Protein AF-A0AAW2Z400-F1 (afdb_monomer_lite)

pLDDT: mean 90.99, std 8.39, range [47.12, 98.12]

Secondary structure (DSSP, 8-state):
-HHHHHHH-TTHHHHHHHHHHHHHHTT---GGGTS--HHHHHHHHHHHHHHTTSS--TTGGGGSTT--TTTTS----EETTEE------HHHHHHHHHHHHHHHHHTT-

Organism: NCBI:txid1008807

Foldseek 3Di:
DLVLVVVLDVVLVVVLVVQLVVCVVVVQDDVVVPHDHSVRSSVVSVVVCCVVLNAPDQAVCCPPPPDDCVPQWDDQDQDVNDGPIGRPDSVVRNVVSVVVVVVVVVVVD

Sequence (109 aa):
MLKLYSNFDDRVRPLVYAVKYWTKRRHISDPPSGSLSSYSHVIMVIHYLQHIHILPSLQDLIHHENVDHTKHVPKPHYYNAYDCRFVGDLELARSIFYADHAKNETLTV

Structure (mmCIF, N/CA/C/O backbone):
data_AF-A0AAW2Z400-F1
#
_entry.id   AF-A0AAW2Z400-F1
#
loop_
_atom_site.group_PDB
_atom_site.id
_atom_site.type_symbol
_atom_site.label_atom_id
_atom_site.label_alt_id
_atom_site.label_comp_id
_atom_site.label_asym_id
_atom_site.label_entity_id
_atom_site.label_seq_id
_atom_site.pdbx_PDB_ins_code
_atom_site.Cartn_x
_atom_site.Cartn_y
_atom_site.Cartn_z
_atom_site.occupancy
_atom_site.B_iso_or_equiv
_atom_site.auth_seq_id
_atom_site.auth_comp_id
_atom_site.auth_asym_id
_atom_site.auth_atom_id
_atom_site.pdbx_PDB_model_num
ATOM 1 N N . MET A 1 1 ? 2.529 1.435 5.402 1.00 89.75 1 MET A N 1
ATOM 2 C CA . MET A 1 1 ? 1.545 1.300 4.309 1.00 89.75 1 MET A CA 1
ATOM 3 C C . MET A 1 1 ? 1.872 0.161 3.332 1.00 89.75 1 MET A C 1
ATOM 5 O O . MET A 1 1 ? 1.228 -0.867 3.444 1.00 89.75 1 MET A O 1
ATOM 9 N N . LEU A 1 2 ? 2.873 0.249 2.436 1.00 95.12 2 LEU A N 1
ATOM 10 C CA . LEU A 1 2 ? 3.091 -0.771 1.376 1.00 95.12 2 LEU A CA 1
ATOM 11 C C . LEU A 1 2 ? 3.261 -2.225 1.861 1.00 95.12 2 LEU A C 1
ATOM 13 O O . LEU A 1 2 ? 2.744 -3.153 1.240 1.00 95.12 2 LEU A O 1
ATOM 17 N N . LYS A 1 3 ? 3.968 -2.426 2.982 1.00 95.94 3 LYS A N 1
ATOM 18 C CA . LYS A 1 3 ? 4.104 -3.748 3.617 1.00 95.94 3 LYS A CA 1
ATOM 19 C C . LYS A 1 3 ? 2.743 -4.334 4.002 1.00 95.94 3 LYS A C 1
ATOM 21 O O . LYS A 1 3 ? 2.546 -5.530 3.844 1.00 95.94 3 LYS A O 1
ATOM 26 N N . LEU A 1 4 ? 1.819 -3.496 4.474 1.00 96.38 4 LEU A N 1
ATOM 27 C CA . LEU A 1 4 ? 0.491 -3.937 4.888 1.00 96.38 4 LEU A CA 1
ATOM 28 C C . LEU A 1 4 ? -0.302 -4.436 3.681 1.00 96.38 4 LEU A C 1
ATOM 30 O O . LEU A 1 4 ? -0.789 -5.552 3.729 1.00 96.38 4 LEU A O 1
ATOM 34 N N . TYR 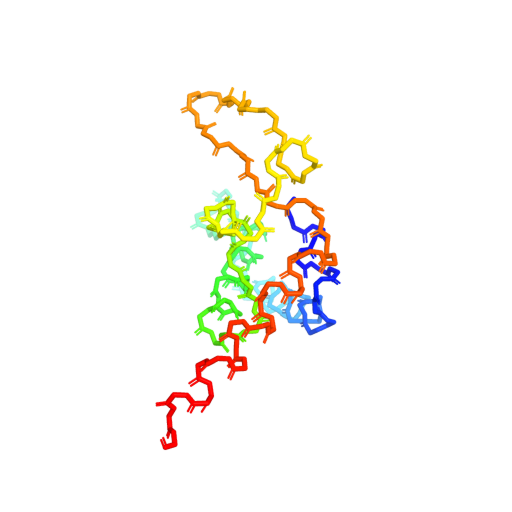A 1 5 ? -0.307 -3.698 2.565 1.00 97.75 5 TYR A N 1
ATOM 35 C CA . TYR A 1 5 ? -0.914 -4.176 1.314 1.00 97.75 5 TYR A CA 1
ATOM 36 C C . TYR A 1 5 ? -0.294 -5.478 0.812 1.00 97.75 5 TYR A C 1
ATOM 38 O O . TYR A 1 5 ? -1.012 -6.386 0.417 1.00 97.75 5 TYR A O 1
ATOM 46 N N . SER A 1 6 ? 1.033 -5.600 0.880 1.00 96.88 6 SER A N 1
ATOM 47 C CA . SER A 1 6 ? 1.731 -6.825 0.461 1.00 96.88 6 SER A CA 1
ATOM 48 C C . SER A 1 6 ? 1.368 -8.048 1.305 1.00 96.88 6 SER A C 1
ATOM 50 O O . SER A 1 6 ? 1.543 -9.165 0.833 1.00 96.88 6 SER A O 1
ATOM 52 N N . ASN A 1 7 ? 0.926 -7.830 2.545 1.00 97.50 7 ASN A N 1
ATOM 53 C CA . ASN A 1 7 ? 0.468 -8.871 3.459 1.00 97.50 7 ASN A CA 1
ATOM 54 C C . ASN A 1 7 ? -1.061 -9.012 3.464 1.00 97.50 7 ASN A C 1
ATOM 56 O O . ASN A 1 7 ? -1.565 -9.961 4.051 1.00 97.50 7 ASN A O 1
ATOM 60 N N . PHE A 1 8 ? -1.795 -8.067 2.871 1.00 97.62 8 PHE A N 1
ATOM 61 C CA . PHE A 1 8 ? -3.254 -8.057 2.847 1.00 97.62 8 PHE A CA 1
ATOM 62 C C . PHE A 1 8 ? -3.786 -9.158 1.942 1.00 97.62 8 PHE A C 1
ATOM 64 O O . PHE A 1 8 ? -4.638 -9.933 2.377 1.00 97.62 8 PHE A O 1
ATOM 71 N N . ASP A 1 9 ? -3.222 -9.268 0.741 1.00 97.00 9 ASP A N 1
ATOM 72 C CA . ASP A 1 9 ? -3.599 -10.260 -0.258 1.00 97.00 9 ASP A CA 1
ATOM 73 C C . ASP A 1 9 ? -2.355 -10.794 -0.988 1.00 97.00 9 ASP A C 1
ATOM 75 O O . ASP A 1 9 ? -1.486 -10.029 -1.424 1.00 97.00 9 ASP A O 1
ATOM 79 N N . ASP A 1 10 ? -2.272 -12.116 -1.138 1.00 97.06 10 ASP A N 1
ATOM 80 C CA . ASP A 1 10 ? -1.104 -12.794 -1.708 1.00 97.06 10 ASP A CA 1
ATOM 81 C C . ASP A 1 10 ? -0.867 -12.454 -3.188 1.00 97.06 10 ASP A C 1
ATOM 83 O O . ASP A 1 10 ? 0.262 -12.561 -3.675 1.00 97.06 10 ASP A O 1
ATOM 87 N N . ARG A 1 11 ? -1.892 -11.980 -3.911 1.00 97.00 11 ARG A N 1
ATOM 88 C CA . ARG A 1 11 ? -1.797 -11.580 -5.327 1.00 97.00 11 ARG A CA 1
ATOM 89 C C . ARG A 1 11 ? -1.057 -10.257 -5.521 1.00 97.00 11 ARG A C 1
ATOM 91 O O . ARG A 1 11 ? -0.546 -10.002 -6.615 1.00 97.00 11 ARG A O 1
ATOM 98 N N . VAL A 1 12 ? -0.936 -9.434 -4.473 1.00 97.62 12 VAL A N 1
ATOM 99 C CA . VAL A 1 12 ? -0.288 -8.112 -4.543 1.00 97.62 12 VAL A CA 1
ATOM 100 C C . VAL A 1 12 ? 1.173 -8.241 -4.946 1.00 97.62 12 VAL A C 1
ATOM 102 O O . VAL A 1 12 ? 1.635 -7.565 -5.867 1.00 97.62 12 VAL A O 1
ATOM 105 N N . ARG A 1 13 ? 1.923 -9.116 -4.268 1.00 97.50 13 ARG A N 1
ATOM 106 C CA . ARG A 1 13 ? 3.371 -9.230 -4.482 1.00 97.50 13 ARG A CA 1
ATOM 107 C C . ARG A 1 13 ? 3.691 -9.713 -5.903 1.00 97.50 13 ARG A C 1
ATOM 109 O O . ARG A 1 13 ? 4.464 -9.019 -6.567 1.00 97.50 13 ARG A O 1
ATOM 116 N N . PRO A 1 14 ? 3.116 -10.825 -6.412 1.00 98.12 14 PRO A N 1
ATOM 117 C CA . PRO A 1 14 ? 3.358 -11.274 -7.781 1.00 98.12 14 PRO A CA 1
ATOM 118 C C . PRO A 1 14 ? 3.024 -10.210 -8.827 1.00 98.12 14 PRO A C 1
ATOM 120 O O . PRO A 1 14 ? 3.826 -9.986 -9.732 1.00 98.12 14 PRO A O 1
ATOM 123 N N . LEU A 1 15 ? 1.897 -9.504 -8.675 1.00 98.12 15 LEU A N 1
ATOM 124 C CA . LEU A 1 15 ? 1.496 -8.466 -9.624 1.00 98.12 15 LEU A CA 1
ATOM 125 C C . LEU A 1 15 ? 2.472 -7.283 -9.622 1.00 98.12 15 LEU A C 1
ATOM 127 O O . LEU A 1 15 ? 2.900 -6.831 -10.684 1.00 98.12 15 LEU A O 1
ATOM 131 N N . VAL A 1 16 ? 2.901 -6.826 -8.441 1.00 97.69 16 VAL A N 1
ATOM 132 C CA . VAL A 1 16 ? 3.933 -5.785 -8.319 1.00 97.69 16 VAL A CA 1
ATOM 133 C C . VAL A 1 16 ? 5.238 -6.221 -8.989 1.00 97.69 16 VAL A C 1
ATOM 135 O O . VAL A 1 16 ? 5.838 -5.433 -9.723 1.00 97.69 16 VAL A O 1
ATOM 138 N N . TYR A 1 17 ? 5.690 -7.461 -8.775 1.00 97.12 17 TYR A N 1
ATOM 139 C CA . TYR A 1 17 ? 6.899 -7.971 -9.428 1.00 97.12 17 TYR A CA 1
ATOM 140 C C . TYR A 1 17 ? 6.747 -8.039 -10.951 1.00 97.12 17 TYR A C 1
ATOM 142 O O . TYR A 1 17 ? 7.657 -7.604 -11.661 1.00 97.12 17 TYR A O 1
ATOM 150 N N . ALA A 1 18 ? 5.606 -8.516 -11.451 1.00 98.00 18 ALA A N 1
ATOM 151 C CA . ALA A 1 18 ? 5.321 -8.590 -12.881 1.00 98.00 18 ALA A CA 1
ATOM 152 C C . ALA A 1 18 ? 5.343 -7.200 -13.537 1.00 98.00 18 ALA A C 1
ATOM 154 O O . ALA A 1 18 ? 6.033 -7.003 -14.539 1.00 98.00 18 ALA A O 1
ATOM 155 N N . VAL A 1 19 ? 4.672 -6.214 -12.932 1.00 97.31 19 VAL A N 1
ATOM 156 C CA . VAL A 1 19 ? 4.650 -4.831 -13.434 1.00 97.31 19 VAL A CA 1
ATOM 157 C C . VAL A 1 19 ? 6.043 -4.213 -13.394 1.00 97.31 19 VAL A C 1
ATOM 159 O O . VAL A 1 19 ? 6.488 -3.667 -14.397 1.00 97.31 19 VAL A O 1
ATOM 162 N N . LYS A 1 20 ? 6.784 -4.347 -12.288 1.00 94.81 20 LYS A N 1
ATOM 163 C CA . LYS A 1 20 ? 8.156 -3.814 -12.191 1.00 94.81 20 LYS A CA 1
ATOM 164 C C . LYS A 1 20 ? 9.103 -4.430 -13.216 1.00 94.81 20 LYS A C 1
ATOM 166 O O . LYS A 1 20 ? 9.988 -3.757 -13.739 1.00 94.81 20 LYS A O 1
ATOM 171 N N . TYR A 1 21 ? 8.951 -5.721 -13.481 1.00 95.88 21 TYR A N 1
ATOM 172 C CA . TYR A 1 21 ? 9.747 -6.394 -14.493 1.00 95.88 21 TYR A CA 1
ATOM 173 C C . TYR A 1 21 ? 9.425 -5.884 -15.899 1.00 95.88 21 TYR A C 1
ATOM 175 O O . TYR A 1 21 ? 10.331 -5.592 -16.684 1.00 95.88 21 TYR A O 1
ATOM 183 N N . TRP A 1 22 ? 8.134 -5.734 -16.197 1.00 96.06 22 TRP A N 1
ATOM 184 C CA . TRP A 1 22 ? 7.654 -5.180 -17.455 1.00 96.06 22 TRP A CA 1
ATOM 185 C C . TRP A 1 22 ? 8.143 -3.740 -17.673 1.00 96.06 22 TRP A C 1
ATOM 187 O O . TRP A 1 22 ? 8.691 -3.446 -18.735 1.00 96.06 22 TRP A O 1
ATOM 197 N N . THR A 1 23 ? 8.056 -2.866 -16.668 1.00 95.19 23 THR A N 1
ATOM 198 C CA . THR A 1 23 ? 8.462 -1.452 -16.790 1.00 95.19 23 THR A CA 1
ATOM 199 C C . THR A 1 23 ? 9.957 -1.306 -17.040 1.00 95.19 23 THR A C 1
ATOM 201 O O . THR A 1 23 ? 10.365 -0.537 -17.913 1.00 95.19 23 THR A O 1
ATOM 204 N N . LYS A 1 24 ? 10.778 -2.118 -16.360 1.00 92.38 24 LYS A N 1
ATOM 205 C CA . LYS A 1 24 ? 12.227 -2.165 -16.585 1.00 92.38 24 LYS A CA 1
ATOM 206 C C . LYS A 1 24 ? 12.569 -2.587 -18.013 1.00 92.38 24 LYS A C 1
ATOM 208 O O . LYS A 1 24 ? 13.433 -1.981 -18.638 1.00 92.38 24 LYS A O 1
ATOM 213 N N . ARG A 1 25 ? 11.877 -3.597 -18.552 1.00 94.31 25 ARG A N 1
ATOM 214 C CA . ARG A 1 25 ? 12.078 -4.066 -19.936 1.00 94.31 25 ARG A CA 1
ATOM 215 C C . ARG A 1 25 ? 11.625 -3.067 -20.997 1.00 94.31 25 ARG A C 1
ATOM 217 O O . ARG A 1 25 ? 12.074 -3.157 -22.133 1.00 94.31 25 ARG A O 1
ATOM 224 N N . ARG A 1 26 ? 10.727 -2.147 -20.650 1.00 92.75 26 ARG A N 1
ATOM 225 C CA . ARG A 1 26 ? 10.240 -1.098 -21.553 1.00 92.75 26 ARG A CA 1
ATOM 226 C C . ARG A 1 26 ? 10.970 0.231 -21.377 1.00 92.75 26 ARG A C 1
ATOM 228 O O . ARG A 1 26 ? 10.621 1.175 -22.070 1.00 92.75 26 ARG A O 1
ATOM 235 N N . HIS A 1 27 ? 11.972 0.294 -20.495 1.00 89.19 27 HIS A N 1
ATOM 236 C CA . HIS A 1 27 ? 12.732 1.510 -20.188 1.00 89.19 27 HIS A CA 1
ATOM 237 C C . HIS A 1 27 ? 11.854 2.677 -19.699 1.00 89.19 27 HIS A C 1
ATOM 239 O O . HIS A 1 27 ? 12.153 3.834 -19.959 1.00 89.19 27 HIS A O 1
ATOM 245 N N . ILE A 1 28 ? 10.775 2.372 -18.966 1.00 90.31 28 ILE A N 1
ATOM 246 C CA . ILE A 1 28 ? 9.843 3.370 -18.400 1.00 90.31 28 ILE A CA 1
ATOM 247 C C . ILE A 1 28 ? 9.930 3.451 -16.866 1.00 90.31 28 ILE A C 1
ATOM 249 O O . ILE A 1 28 ? 8.971 3.820 -16.195 1.00 90.31 28 ILE A O 1
ATOM 253 N N . SER A 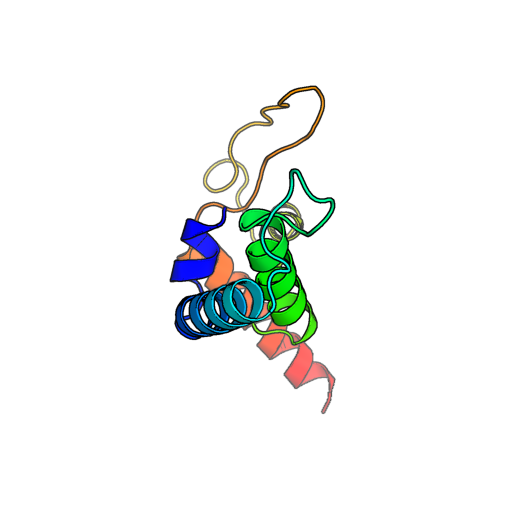1 29 ? 11.074 3.054 -16.302 1.00 87.00 29 SER A N 1
ATOM 254 C CA . SER A 1 29 ? 11.333 2.996 -14.857 1.00 87.00 29 SER A CA 1
ATOM 255 C C . SER A 1 29 ? 12.611 3.749 -14.459 1.00 87.00 29 SER A C 1
ATOM 257 O O . SER A 1 29 ? 13.433 3.229 -13.704 1.00 87.00 29 SER A O 1
ATOM 259 N N . ASP A 1 30 ? 12.795 4.940 -15.013 1.00 85.38 30 ASP A N 1
ATOM 260 C CA . ASP A 1 30 ? 13.951 5.826 -14.865 1.00 85.38 30 ASP A CA 1
ATOM 261 C C . ASP A 1 30 ? 13.486 7.288 -14.642 1.00 85.38 30 ASP A C 1
ATOM 263 O O . ASP A 1 30 ? 13.283 8.042 -15.598 1.00 85.38 30 ASP A O 1
ATOM 267 N N . PRO A 1 31 ? 13.229 7.701 -13.385 1.00 85.31 31 PRO A N 1
ATOM 268 C CA . PRO A 1 31 ? 12.690 9.030 -13.080 1.00 85.31 31 PRO A CA 1
ATOM 269 C C . PRO A 1 31 ? 13.509 10.218 -13.584 1.00 85.31 31 PRO A C 1
ATOM 271 O O . PRO A 1 31 ? 12.900 11.166 -14.079 1.00 85.31 31 PRO A O 1
ATOM 274 N N . PRO A 1 32 ? 14.854 10.199 -13.513 1.00 81.75 32 PRO A N 1
ATOM 275 C CA . PRO A 1 32 ? 15.671 11.282 -14.056 1.00 81.75 32 PRO A CA 1
ATOM 276 C C . PRO A 1 32 ? 15.465 11.536 -15.555 1.00 81.75 32 PRO A C 1
ATOM 278 O O . PRO A 1 32 ? 15.627 12.670 -15.992 1.00 81.75 32 PRO A O 1
ATOM 281 N N . SER A 1 33 ? 15.079 10.521 -16.335 1.00 81.06 33 SER A N 1
ATOM 282 C CA . SER A 1 33 ? 14.773 10.668 -17.766 1.00 81.06 33 SER A CA 1
ATOM 283 C C . SER A 1 33 ? 13.301 10.984 -18.062 1.00 81.06 33 SER A C 1
ATOM 285 O O . SER A 1 33 ? 12.891 10.982 -19.220 1.00 81.06 33 SER A O 1
ATOM 287 N N . GLY A 1 34 ? 12.497 11.289 -17.035 1.00 82.06 34 GLY A N 1
ATOM 288 C CA . GLY A 1 34 ? 11.100 11.713 -17.179 1.00 82.06 34 GLY A CA 1
ATOM 289 C C . GLY A 1 34 ? 10.069 10.582 -17.134 1.00 82.06 34 GLY A C 1
ATOM 290 O O . GLY A 1 34 ? 8.891 10.825 -17.387 1.00 82.06 34 GLY A O 1
ATOM 291 N N . SER A 1 35 ? 10.476 9.354 -16.803 1.00 85.38 35 SER A N 1
ATOM 292 C CA . SER A 1 35 ? 9.550 8.225 -16.635 1.00 85.38 35 SER A CA 1
ATOM 293 C C . SER A 1 35 ? 9.135 8.009 -15.169 1.00 85.38 35 SER A C 1
ATOM 295 O O . SER A 1 35 ? 9.563 8.722 -14.262 1.00 85.38 35 SER A O 1
ATOM 297 N N . LEU A 1 36 ? 8.230 7.064 -14.900 1.00 88.88 36 LEU A N 1
ATOM 298 C CA . LEU A 1 36 ? 7.669 6.883 -13.559 1.00 88.88 36 LEU A CA 1
ATOM 299 C C . LEU A 1 36 ? 8.660 6.212 -12.596 1.00 88.88 36 LEU A C 1
ATOM 301 O O . LEU A 1 36 ? 9.429 5.318 -12.953 1.00 88.88 36 LEU A O 1
ATOM 305 N N . SER A 1 37 ? 8.591 6.583 -11.315 1.00 90.31 37 SER A N 1
ATOM 306 C CA . SER A 1 37 ? 9.401 5.938 -10.278 1.00 90.31 37 SER A CA 1
ATOM 307 C C . SER A 1 37 ? 8.941 4.516 -9.984 1.00 90.31 37 SER A C 1
ATOM 309 O O . SER A 1 37 ? 7.775 4.160 -10.156 1.00 90.31 37 SER A O 1
ATOM 311 N N . SER A 1 38 ? 9.849 3.681 -9.475 1.00 89.31 38 SER A N 1
ATOM 312 C CA . SER A 1 38 ? 9.486 2.339 -8.998 1.00 89.31 38 SER A CA 1
ATOM 313 C C . SER A 1 38 ? 8.371 2.377 -7.946 1.00 89.31 38 SER A C 1
ATOM 315 O O . SER A 1 38 ? 7.559 1.461 -7.900 1.00 89.31 38 SER A O 1
ATOM 317 N N . TYR A 1 39 ? 8.308 3.433 -7.129 1.00 93.25 39 TYR A N 1
ATOM 318 C CA . TYR A 1 39 ? 7.240 3.626 -6.150 1.00 93.25 39 TYR A CA 1
ATOM 319 C C . TYR A 1 39 ? 5.903 3.951 -6.825 1.00 93.25 39 TYR A C 1
ATOM 321 O O . TYR A 1 39 ? 4.889 3.348 -6.487 1.00 93.25 39 TYR A O 1
ATOM 329 N N . SER A 1 40 ? 5.910 4.825 -7.836 1.00 94.50 40 SER A N 1
ATOM 330 C CA . SER A 1 40 ? 4.719 5.187 -8.615 1.00 94.50 40 SER A CA 1
ATOM 331 C C . SER A 1 40 ? 4.048 3.952 -9.219 1.00 94.50 40 SER A C 1
ATOM 333 O O . SER A 1 40 ? 2.841 3.786 -9.089 1.00 94.50 40 SER A O 1
ATOM 335 N N . HIS A 1 41 ? 4.832 3.029 -9.782 1.00 95.19 41 HIS A N 1
ATOM 336 C CA . HIS A 1 41 ? 4.310 1.768 -10.315 1.00 95.19 41 HIS A CA 1
ATOM 337 C C . HIS A 1 41 ? 3.650 0.891 -9.241 1.00 95.19 41 HIS A C 1
ATOM 339 O O . HIS A 1 41 ? 2.616 0.282 -9.496 1.00 95.19 41 HIS A O 1
ATOM 345 N N . VAL A 1 42 ? 4.218 0.834 -8.032 1.00 96.75 42 VAL A N 1
ATOM 346 C CA . VAL A 1 42 ? 3.626 0.080 -6.914 1.00 96.75 42 VAL A CA 1
ATOM 347 C C . VAL A 1 42 ? 2.297 0.704 -6.484 1.00 96.75 42 VAL A C 1
ATOM 349 O O . VAL A 1 42 ? 1.329 -0.021 -6.275 1.00 96.75 42 VAL A O 1
ATOM 352 N N . ILE A 1 43 ? 2.230 2.034 -6.391 1.00 97.00 43 ILE A N 1
ATOM 353 C CA . ILE A 1 43 ? 0.993 2.747 -6.051 1.00 97.00 43 ILE A CA 1
ATOM 354 C C . ILE A 1 43 ? -0.080 2.541 -7.120 1.00 97.00 43 ILE A C 1
ATOM 356 O O . ILE A 1 43 ? -1.224 2.282 -6.768 1.00 97.00 43 ILE A O 1
ATOM 360 N N . MET A 1 44 ? 0.278 2.565 -8.406 1.00 97.00 44 MET A N 1
ATOM 361 C CA . MET A 1 44 ? -0.662 2.262 -9.491 1.00 97.00 44 MET A CA 1
ATOM 362 C C . MET A 1 44 ? -1.234 0.845 -9.387 1.00 97.00 44 MET A C 1
A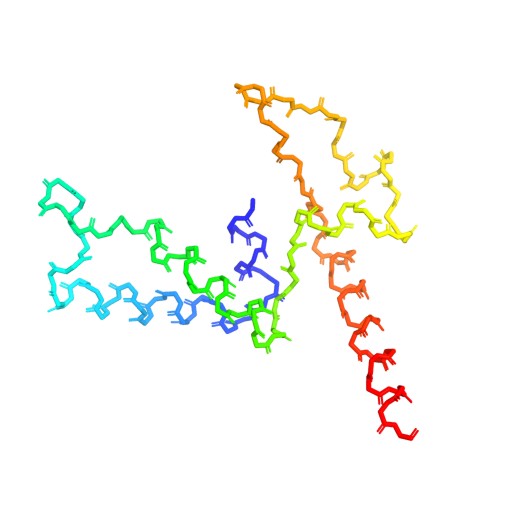TOM 364 O O . MET A 1 44 ? -2.431 0.658 -9.572 1.00 97.00 44 MET A O 1
ATOM 368 N N . VAL A 1 45 ? -0.399 -0.149 -9.062 1.00 98.00 45 VAL A N 1
ATOM 369 C CA . VAL A 1 45 ? -0.865 -1.528 -8.847 1.00 98.00 45 VAL A CA 1
ATOM 370 C C . VAL A 1 45 ? -1.830 -1.603 -7.667 1.00 98.00 45 VAL A C 1
ATOM 372 O O . VAL A 1 45 ? -2.880 -2.226 -7.785 1.00 98.00 45 VAL A O 1
ATOM 375 N N . ILE A 1 46 ? -1.506 -0.950 -6.548 1.00 98.06 46 ILE A N 1
ATOM 376 C CA . ILE A 1 46 ? -2.397 -0.899 -5.381 1.00 98.06 46 ILE A CA 1
ATOM 377 C C . ILE A 1 46 ? -3.721 -0.232 -5.750 1.00 98.06 46 ILE A C 1
ATOM 379 O O . ILE A 1 46 ? -4.771 -0.787 -5.449 1.00 98.06 46 ILE A O 1
ATOM 383 N N . HIS A 1 47 ? -3.680 0.903 -6.447 1.00 97.88 47 HIS A N 1
ATOM 384 C CA . HIS A 1 47 ? -4.876 1.625 -6.871 1.00 97.88 47 HIS A CA 1
ATOM 385 C C . HIS A 1 47 ? -5.757 0.789 -7.805 1.00 97.88 47 HIS A C 1
ATOM 387 O O . HIS A 1 47 ? -6.970 0.733 -7.629 1.00 97.88 47 HIS A O 1
ATOM 393 N N . TYR A 1 48 ? -5.152 0.077 -8.758 1.00 98.12 48 TYR A N 1
ATOM 394 C CA . TYR A 1 48 ? -5.878 -0.857 -9.614 1.00 98.12 48 TYR A CA 1
ATOM 395 C C . TYR A 1 48 ? -6.572 -1.950 -8.792 1.00 98.12 48 TYR A C 1
ATOM 397 O O . TYR A 1 48 ? -7.763 -2.186 -8.974 1.00 98.12 48 TYR A O 1
ATOM 405 N N . LEU A 1 49 ? -5.857 -2.578 -7.854 1.00 98.00 49 LEU A N 1
ATOM 406 C CA . LEU A 1 49 ? -6.421 -3.612 -6.983 1.00 98.00 49 LEU A CA 1
ATOM 407 C C . LEU A 1 49 ? -7.519 -3.074 -6.054 1.00 98.00 49 LEU A C 1
ATOM 409 O O . LEU A 1 49 ? -8.445 -3.811 -5.732 1.00 98.00 49 LEU A O 1
ATOM 413 N N . GLN A 1 50 ? -7.448 -1.807 -5.647 1.00 97.19 50 GLN A N 1
ATOM 414 C CA . GLN A 1 50 ? -8.538 -1.143 -4.929 1.00 97.19 50 GLN A CA 1
ATOM 415 C C . GLN A 1 50 ? -9.767 -0.957 -5.818 1.00 97.19 50 GLN A C 1
ATOM 417 O O . GLN A 1 50 ? -10.882 -1.245 -5.395 1.00 97.19 50 GLN A O 1
ATOM 422 N N . HIS A 1 51 ? -9.562 -0.527 -7.064 1.00 96.62 51 HIS A N 1
ATOM 423 C CA . HIS A 1 51 ? -10.641 -0.298 -8.021 1.00 96.62 51 HIS A CA 1
ATOM 424 C C . HIS A 1 51 ? -11.400 -1.581 -8.382 1.00 96.62 51 HIS A C 1
ATOM 426 O O . HIS A 1 51 ? -12.617 -1.556 -8.508 1.00 96.62 51 HIS A O 1
ATOM 432 N N . ILE A 1 52 ? -10.697 -2.711 -8.506 1.00 96.00 52 ILE A N 1
ATOM 433 C CA . ILE A 1 52 ? -11.325 -4.020 -8.744 1.00 96.00 52 ILE A CA 1
ATOM 434 C C . ILE A 1 52 ? -11.756 -4.730 -7.452 1.00 96.00 52 ILE A C 1
ATOM 436 O O . ILE A 1 52 ? -11.968 -5.940 -7.468 1.00 96.00 52 ILE A O 1
ATOM 440 N N . HIS A 1 53 ? -11.847 -4.000 -6.337 1.00 94.88 53 HIS A N 1
ATOM 441 C CA . HIS A 1 53 ? -12.330 -4.510 -5.054 1.00 94.88 53 HIS A CA 1
ATOM 442 C C . HIS A 1 53 ? -11.558 -5.736 -4.526 1.00 94.88 53 HIS A C 1
ATOM 444 O O . HIS A 1 53 ? -12.119 -6.653 -3.941 1.00 94.88 53 HIS A O 1
ATOM 450 N N . ILE A 1 54 ? -10.232 -5.749 -4.698 1.00 96.38 54 ILE A N 1
ATOM 451 C CA . ILE A 1 54 ? -9.330 -6.740 -4.083 1.00 96.38 54 ILE A CA 1
ATOM 452 C C . ILE A 1 54 ? -8.636 -6.186 -2.832 1.00 96.38 54 ILE A C 1
ATOM 454 O O . ILE A 1 54 ? -8.271 -6.946 -1.938 1.00 96.38 54 ILE A O 1
ATOM 458 N N . LEU A 1 55 ? -8.453 -4.867 -2.750 1.00 97.44 55 LEU A N 1
ATOM 459 C CA . LEU A 1 55 ? -7.859 -4.190 -1.596 1.00 97.44 55 LEU A CA 1
ATOM 460 C C . LEU A 1 55 ? -8.753 -3.038 -1.109 1.00 97.44 55 LEU A C 1
ATOM 462 O O . LEU A 1 55 ? -9.358 -2.356 -1.932 1.00 97.44 55 LEU A O 1
ATOM 466 N N . PRO A 1 56 ? -8.777 -2.735 0.199 1.00 96.88 56 PRO A N 1
ATOM 467 C CA . PRO A 1 56 ? -9.364 -1.499 0.704 1.00 96.88 56 PRO A CA 1
ATOM 468 C C . PRO A 1 56 ? -8.423 -0.302 0.517 1.00 96.88 56 PRO A C 1
ATOM 470 O O . PRO A 1 56 ? -7.214 -0.440 0.314 1.00 96.88 56 PRO A O 1
ATOM 473 N N . SER A 1 57 ? -8.954 0.904 0.691 1.00 96.62 57 SER A N 1
ATOM 474 C CA . SER A 1 57 ? -8.143 2.077 1.016 1.00 96.62 57 SER A CA 1
ATOM 475 C C . SER A 1 57 ? -7.896 2.130 2.521 1.00 96.62 57 SER A C 1
ATOM 477 O O . SER A 1 57 ? -8.781 2.475 3.296 1.00 96.62 57 SER A O 1
ATOM 479 N N . LEU A 1 58 ? -6.677 1.796 2.959 1.00 95.56 58 LEU A N 1
ATOM 480 C CA . LEU A 1 58 ? -6.317 1.787 4.390 1.00 95.56 58 LEU A CA 1
ATOM 481 C C . LEU A 1 58 ? -6.470 3.156 5.072 1.00 95.56 58 LEU A C 1
ATOM 483 O O . LEU A 1 58 ? -6.549 3.226 6.299 1.00 95.56 58 LEU A O 1
ATOM 487 N N . GLN A 1 59 ? -6.433 4.231 4.287 1.00 94.44 59 GLN A N 1
ATOM 488 C CA . GLN A 1 59 ? -6.611 5.602 4.758 1.00 94.44 59 GLN A CA 1
ATOM 489 C C . GLN A 1 59 ? -8.098 5.908 4.962 1.00 94.44 59 GLN A C 1
ATOM 491 O O . GLN A 1 59 ? -8.456 6.472 5.990 1.00 94.44 59 GLN A O 1
ATOM 496 N N . ASP A 1 60 ? -8.966 5.437 4.063 1.00 94.50 60 ASP A N 1
ATOM 497 C CA . ASP A 1 60 ? -10.415 5.632 4.194 1.00 94.50 60 ASP A CA 1
ATOM 498 C C . ASP A 1 60 ? -11.004 4.775 5.319 1.00 94.50 60 ASP A C 1
ATOM 500 O O . ASP A 1 60 ? -11.912 5.218 6.021 1.00 94.50 60 ASP A O 1
ATOM 504 N N . LEU A 1 61 ? -10.426 3.589 5.568 1.00 94.38 61 LEU A N 1
ATOM 505 C CA . LEU A 1 61 ? -10.839 2.717 6.672 1.00 94.38 61 LEU A CA 1
ATOM 506 C C . LEU A 1 61 ? -10.786 3.407 8.039 1.00 94.38 61 LEU A C 1
ATOM 508 O O . LEU A 1 61 ? -11.503 2.992 8.938 1.00 94.38 61 LEU A O 1
ATOM 512 N N . ILE A 1 62 ? -9.982 4.460 8.216 1.00 92.88 62 ILE A N 1
ATOM 513 C CA . ILE A 1 62 ? -9.925 5.221 9.474 1.00 92.88 62 ILE A CA 1
ATOM 514 C C . ILE A 1 62 ? -11.307 5.739 9.873 1.00 92.88 62 ILE A C 1
ATOM 516 O O . ILE A 1 62 ? -11.595 5.825 11.059 1.00 92.88 62 ILE A O 1
ATOM 520 N N . HIS A 1 63 ? -12.141 6.104 8.902 1.00 91.31 63 HIS A N 1
ATOM 521 C CA . HIS A 1 63 ? -13.457 6.693 9.142 1.00 91.31 63 HIS A CA 1
ATOM 522 C C . HIS A 1 63 ? -14.566 5.648 9.314 1.00 91.31 63 HIS A C 1
ATOM 524 O O . HIS A 1 63 ? -15.727 6.015 9.484 1.00 91.31 63 HIS A O 1
ATOM 530 N N . HIS A 1 64 ? -14.227 4.359 9.257 1.00 93.81 64 HIS A N 1
ATOM 531 C CA . HIS A 1 64 ? -15.195 3.282 9.376 1.00 93.81 64 HIS A CA 1
ATOM 532 C C . HIS A 1 64 ? -15.681 3.132 10.831 1.00 93.81 64 HIS A C 1
ATOM 534 O O . HIS A 1 64 ? -14.882 3.137 11.765 1.00 93.81 64 HIS A O 1
ATOM 540 N N . GLU A 1 65 ? -16.989 2.933 11.029 1.00 91.00 65 GLU A N 1
ATOM 541 C CA . GLU A 1 65 ? -17.649 2.883 12.351 1.00 91.00 65 GLU A CA 1
ATOM 542 C C . GLU A 1 65 ? -17.042 1.851 13.320 1.00 91.00 65 GLU A C 1
ATOM 544 O O . GLU A 1 65 ? -16.957 2.083 14.522 1.00 91.00 65 GLU A O 1
ATOM 549 N N . ASN A 1 66 ? -16.559 0.730 12.781 1.00 88.81 66 ASN A N 1
ATOM 550 C CA . ASN A 1 66 ? -15.944 -0.358 13.548 1.00 88.81 66 ASN A CA 1
ATOM 551 C C . ASN A 1 66 ? -14.474 -0.112 13.942 1.00 88.81 66 ASN A C 1
ATOM 553 O O . ASN A 1 66 ? -13.827 -1.018 14.470 1.00 88.81 66 ASN A O 1
ATOM 557 N N . VAL A 1 67 ? -13.914 1.072 13.679 1.00 90.94 67 VAL A N 1
ATOM 558 C CA . VAL A 1 67 ? -12.525 1.390 14.032 1.00 90.94 67 VAL A CA 1
ATOM 559 C C . VAL A 1 67 ? -12.444 2.073 15.394 1.00 90.94 67 VAL A C 1
ATOM 561 O O . VAL A 1 67 ? -12.797 3.236 15.569 1.00 90.94 67 VAL A O 1
ATOM 564 N N . ASP A 1 68 ? -11.873 1.363 16.371 1.00 89.62 68 ASP A N 1
ATOM 565 C CA . ASP A 1 68 ? -11.474 1.959 17.647 1.00 89.62 68 ASP A CA 1
ATOM 566 C C . ASP A 1 68 ? -10.200 2.803 17.459 1.00 89.62 68 ASP A C 1
ATOM 568 O O . ASP A 1 68 ? -9.071 2.297 17.440 1.00 89.62 68 ASP A O 1
ATOM 572 N N . HIS A 1 69 ? -10.385 4.120 17.343 1.00 85.38 69 HIS A N 1
ATOM 573 C CA . HIS A 1 69 ? -9.302 5.090 17.177 1.00 85.38 69 HIS A CA 1
ATOM 574 C C . HIS A 1 69 ? -8.297 5.123 18.332 1.00 85.38 69 HIS A C 1
ATOM 576 O O . HIS A 1 69 ? -7.195 5.627 18.148 1.00 85.38 69 HIS A O 1
ATOM 582 N N . THR A 1 70 ? -8.641 4.622 19.520 1.00 83.94 70 THR A N 1
ATOM 583 C CA . THR A 1 70 ? -7.698 4.599 20.649 1.00 83.94 70 THR A CA 1
ATOM 584 C C . THR A 1 70 ? -6.708 3.442 20.553 1.00 83.94 70 THR A C 1
ATOM 586 O O . THR A 1 70 ? -5.617 3.526 21.119 1.00 83.94 70 THR A O 1
ATOM 589 N N . LYS A 1 71 ? -7.066 2.386 19.810 1.00 84.25 71 LYS A N 1
ATOM 590 C CA . LYS A 1 71 ? -6.271 1.159 19.673 1.00 84.25 71 LYS A CA 1
ATOM 591 C C . LYS A 1 71 ? -5.634 0.997 18.300 1.00 84.25 71 LYS A C 1
ATOM 593 O O . LYS A 1 71 ? -4.486 0.573 18.213 1.00 84.25 71 LYS A O 1
ATOM 598 N N . HIS A 1 72 ? -6.367 1.320 17.238 1.00 82.12 72 HIS A N 1
ATOM 599 C CA . HIS A 1 72 ? -6.012 0.903 15.877 1.00 82.12 72 HIS A CA 1
ATOM 600 C C . HIS A 1 72 ? -5.571 2.048 14.964 1.00 82.12 72 HIS A C 1
ATOM 602 O O . HIS A 1 72 ? -5.024 1.802 13.886 1.00 82.12 72 HIS A O 1
ATOM 608 N N . VAL A 1 73 ? -5.766 3.297 15.395 1.00 80.88 73 VAL A N 1
ATOM 609 C CA . VAL A 1 73 ? -5.340 4.487 14.657 1.00 80.88 73 VAL A CA 1
ATOM 610 C C . VAL A 1 73 ? -4.390 5.291 15.542 1.00 80.88 73 VAL A C 1
ATOM 612 O O . VAL A 1 73 ? -4.767 5.692 16.640 1.00 80.88 73 VAL A O 1
ATOM 61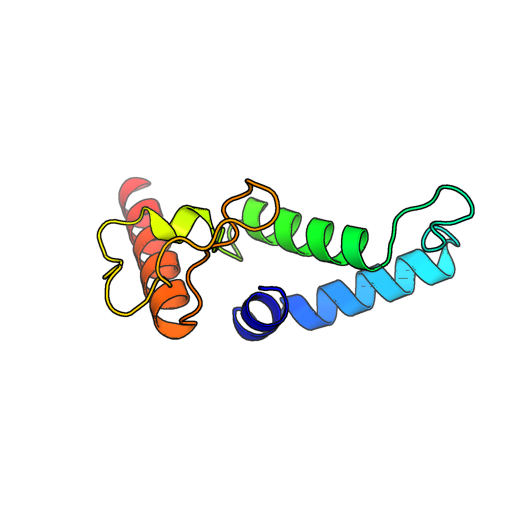5 N N . PRO A 1 74 ? -3.149 5.558 15.104 1.00 79.06 74 PRO A N 1
ATOM 616 C CA . PRO A 1 74 ? -2.257 6.437 15.846 1.00 79.06 74 PRO A CA 1
ATOM 617 C C . PRO A 1 74 ? -2.899 7.812 16.067 1.00 79.06 74 PRO A C 1
ATOM 619 O O . PRO A 1 74 ? -3.652 8.300 15.217 1.00 79.06 74 PRO A O 1
ATOM 622 N N . LYS A 1 75 ? -2.557 8.476 17.181 1.00 79.50 75 LYS A N 1
ATOM 623 C CA . LYS A 1 75 ? -2.919 9.889 17.378 1.00 79.50 75 LYS A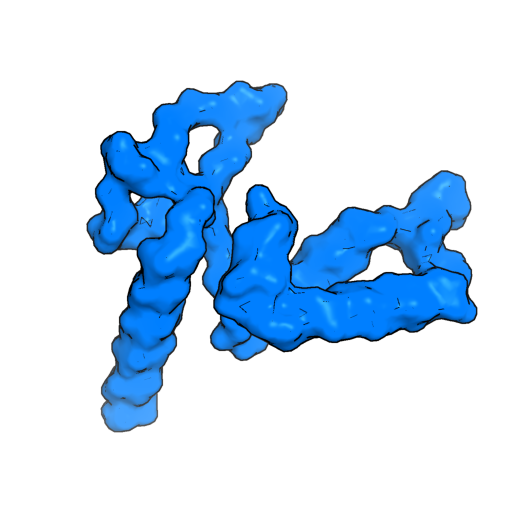 CA 1
ATOM 624 C C . LYS A 1 75 ? -2.511 10.701 16.136 1.00 79.50 75 LYS A C 1
ATOM 626 O O . LYS A 1 75 ? -1.466 10.386 15.561 1.00 79.50 75 LYS A O 1
ATOM 631 N N . PRO A 1 76 ? -3.305 11.712 15.721 1.00 78.38 76 PRO A N 1
ATOM 632 C CA . PRO A 1 76 ? -2.986 12.552 14.570 1.00 78.38 76 PRO A CA 1
ATOM 633 C C . PRO A 1 76 ? -1.525 12.991 14.599 1.00 78.38 76 PRO A C 1
ATOM 635 O O . PRO A 1 76 ? -1.101 13.714 15.498 1.00 78.38 76 PRO A O 1
ATOM 638 N N . HIS A 1 77 ? -0.759 12.511 13.624 1.00 70.06 77 HIS A N 1
ATOM 639 C CA . HIS A 1 77 ? 0.614 12.925 13.405 1.00 70.06 77 HIS A CA 1
ATOM 640 C C . HIS A 1 77 ? 0.663 13.522 12.008 1.00 70.06 77 HIS A C 1
ATOM 642 O O . HIS A 1 77 ? 0.689 12.808 11.006 1.00 70.06 77 HIS A O 1
ATOM 648 N N . TYR A 1 78 ? 0.603 14.848 11.962 1.00 88.00 78 TYR A N 1
ATOM 649 C CA . TYR A 1 78 ? 0.747 15.585 10.720 1.00 88.00 78 TYR A CA 1
ATOM 650 C C . TYR A 1 78 ? 2.222 15.617 10.342 1.00 88.00 78 TYR A C 1
ATOM 652 O O . TYR A 1 78 ? 3.054 16.086 11.118 1.00 88.00 78 TYR A O 1
ATOM 660 N N . TYR A 1 79 ? 2.540 15.140 9.144 1.00 88.69 79 TYR A N 1
ATOM 661 C CA . TYR A 1 79 ? 3.866 15.282 8.560 1.00 88.69 79 TYR A CA 1
ATOM 662 C C . TYR A 1 79 ? 3.782 16.313 7.437 1.00 88.69 79 TYR A C 1
ATOM 664 O O . TYR A 1 79 ? 3.030 16.129 6.484 1.00 88.69 79 TYR A O 1
ATOM 672 N N . ASN A 1 80 ? 4.508 17.426 7.565 1.00 92.25 80 ASN A N 1
ATOM 673 C CA . ASN A 1 80 ? 4.445 18.553 6.623 1.00 92.25 80 ASN A CA 1
ATOM 674 C C . ASN A 1 80 ? 3.009 19.049 6.346 1.00 92.25 80 ASN A C 1
ATOM 676 O O . ASN A 1 80 ? 2.662 19.314 5.202 1.00 92.25 80 ASN A O 1
ATOM 680 N N . ALA A 1 81 ? 2.177 19.153 7.390 1.00 91.69 81 ALA A N 1
ATOM 681 C CA . ALA A 1 81 ? 0.749 19.506 7.323 1.00 91.69 81 ALA A CA 1
ATOM 682 C C . ALA A 1 81 ? -0.183 18.465 6.663 1.00 91.69 81 ALA A C 1
ATOM 684 O O . ALA A 1 81 ? -1.384 18.707 6.565 1.00 91.69 81 ALA A O 1
ATOM 685 N N . TYR A 1 82 ? 0.322 17.287 6.290 1.00 90.69 82 TYR A N 1
ATOM 686 C CA . TYR A 1 82 ? -0.493 16.198 5.750 1.00 90.69 82 TYR A CA 1
ATOM 687 C C . TYR A 1 82 ? -0.783 15.136 6.808 1.00 90.69 82 TYR A C 1
ATOM 689 O O . TYR A 1 82 ? 0.118 14.687 7.525 1.00 90.69 82 TYR A O 1
ATOM 697 N N . ASP A 1 83 ? -2.043 14.706 6.883 1.00 90.25 83 ASP A N 1
ATOM 698 C CA . ASP A 1 83 ? -2.434 13.552 7.686 1.00 90.25 83 ASP A CA 1
ATOM 699 C C . ASP A 1 83 ? -1.940 12.268 7.016 1.00 90.25 83 ASP A C 1
ATOM 701 O O . ASP A 1 83 ? -2.331 11.928 5.901 1.00 90.25 83 ASP A O 1
ATOM 705 N N . CYS A 1 84 ? -1.044 11.566 7.703 1.00 90.38 84 CYS A N 1
ATOM 706 C CA . CYS A 1 84 ? -0.431 10.338 7.211 1.00 90.38 84 CYS A CA 1
ATOM 707 C C . CYS A 1 84 ? -0.970 9.089 7.920 1.00 90.38 84 CYS A C 1
ATOM 709 O O . CYS A 1 84 ? -0.359 8.019 7.832 1.00 90.38 84 CYS A O 1
ATOM 711 N N . ARG A 1 85 ? -2.073 9.211 8.667 1.00 91.88 85 ARG A N 1
ATOM 712 C CA . ARG A 1 85 ? -2.695 8.074 9.344 1.00 91.88 85 ARG A CA 1
ATOM 713 C C . ARG A 1 85 ? -3.286 7.089 8.335 1.00 91.88 85 ARG A C 1
ATOM 715 O O . ARG A 1 85 ? -3.654 7.441 7.220 1.00 91.88 85 ARG A O 1
ATOM 722 N N . PHE A 1 86 ? -3.347 5.832 8.753 1.00 93.31 86 PHE A N 1
ATOM 723 C CA . PHE A 1 86 ? -4.019 4.718 8.085 1.00 93.31 86 PHE A CA 1
ATOM 724 C C . PHE A 1 86 ? -4.252 3.614 9.122 1.00 93.31 86 PHE A C 1
ATOM 726 O O . PHE A 1 86 ? -3.566 3.581 10.150 1.00 93.31 86 PHE A O 1
ATOM 733 N N . VAL A 1 87 ? -5.189 2.703 8.860 1.00 94.00 87 VAL A N 1
ATOM 734 C CA . VAL A 1 87 ? -5.381 1.510 9.698 1.00 94.00 87 VAL A CA 1
ATOM 735 C C . VAL A 1 87 ? -4.169 0.593 9.536 1.00 94.00 87 VAL A C 1
ATOM 737 O O . VAL A 1 87 ? -3.929 0.039 8.464 1.00 94.00 87 VAL A O 1
ATOM 740 N N . GLY A 1 88 ? -3.359 0.487 10.591 1.00 92.50 88 GLY A N 1
ATOM 741 C CA . GLY A 1 88 ? -2.122 -0.304 10.601 1.00 92.50 88 GLY A CA 1
ATOM 742 C C . GLY A 1 88 ? -2.309 -1.771 10.994 1.00 92.50 88 GLY A C 1
ATOM 743 O O . GLY A 1 88 ? -1.382 -2.563 10.829 1.00 92.50 88 GLY A O 1
ATOM 744 N N . ASP A 1 89 ? -3.487 -2.114 11.511 1.00 94.31 89 ASP A N 1
ATOM 745 C CA . ASP A 1 89 ? -3.869 -3.457 11.939 1.00 94.31 89 ASP A CA 1
ATOM 74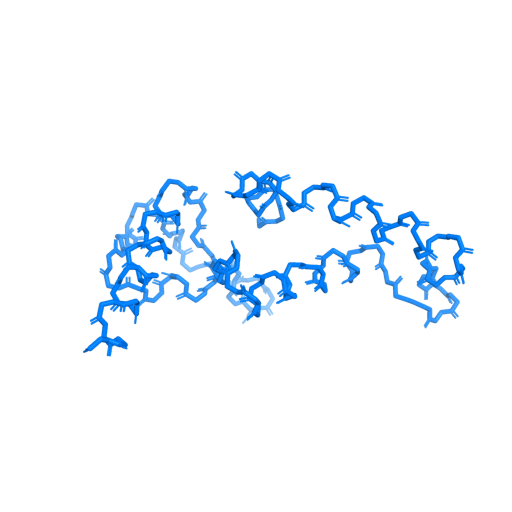6 C C . ASP A 1 89 ? -4.414 -4.256 10.746 1.00 94.31 89 ASP A C 1
ATOM 748 O O . ASP A 1 89 ? -5.416 -3.884 10.133 1.00 94.31 89 ASP A O 1
ATOM 752 N N . LEU A 1 90 ? -3.714 -5.336 10.390 1.00 95.19 90 LEU A N 1
ATOM 753 C CA . LEU A 1 90 ? -4.030 -6.150 9.219 1.00 95.19 90 LEU A CA 1
ATOM 754 C C . LEU A 1 90 ? -5.356 -6.899 9.369 1.00 95.19 90 LEU A C 1
ATOM 756 O O . LEU A 1 90 ? -6.131 -6.968 8.417 1.00 95.19 90 LEU A O 1
ATOM 760 N N . GLU A 1 91 ? -5.598 -7.464 10.548 1.00 95.31 91 GLU A N 1
ATOM 761 C CA . GLU A 1 91 ? -6.759 -8.317 10.791 1.00 95.31 91 GLU A CA 1
ATOM 762 C C . GLU A 1 91 ? -8.024 -7.473 10.901 1.00 95.31 91 GLU A C 1
ATOM 764 O O . GLU A 1 91 ? -9.050 -7.826 10.321 1.00 95.31 91 GLU A O 1
ATOM 769 N N . LEU A 1 92 ? -7.930 -6.297 11.530 1.00 94.88 92 LEU A N 1
ATOM 770 C CA . LEU A 1 92 ? -9.017 -5.320 11.512 1.00 94.88 92 LEU A CA 1
ATOM 771 C C . LEU A 1 92 ? -9.323 -4.829 10.092 1.00 94.88 92 LEU A C 1
ATOM 773 O O . LEU A 1 92 ? -10.482 -4.751 9.694 1.00 94.88 92 LEU A O 1
ATOM 777 N N . ALA A 1 93 ? -8.294 -4.496 9.307 1.00 95.94 93 ALA A N 1
ATOM 778 C CA . ALA A 1 93 ? -8.509 -4.022 7.944 1.00 95.94 93 ALA A CA 1
ATOM 779 C C . ALA A 1 93 ? -9.197 -5.088 7.074 1.00 95.94 93 ALA A C 1
ATOM 781 O O . ALA A 1 93 ? -10.080 -4.761 6.281 1.00 95.94 93 ALA A O 1
ATOM 782 N N . ARG A 1 94 ? -8.819 -6.362 7.237 1.00 96.69 94 ARG A N 1
ATOM 783 C CA . ARG A 1 94 ? -9.458 -7.495 6.556 1.00 96.69 94 ARG A CA 1
ATOM 784 C C . ARG A 1 94 ? -10.895 -7.700 7.013 1.00 96.69 94 ARG A C 1
ATOM 786 O O . ARG A 1 94 ? -11.765 -7.874 6.165 1.00 96.69 94 ARG A O 1
ATOM 793 N N . SER A 1 95 ? -11.147 -7.676 8.321 1.00 95.56 95 SER A N 1
ATOM 794 C CA . SER A 1 95 ? -12.488 -7.918 8.856 1.00 95.56 95 SER A CA 1
ATOM 795 C C . SER A 1 95 ? -13.491 -6.877 8.360 1.00 95.56 95 SER A C 1
ATOM 797 O O . SER A 1 95 ? -14.567 -7.254 7.903 1.00 95.56 95 SER A O 1
ATOM 799 N N . ILE A 1 96 ? -13.112 -5.594 8.354 1.00 95.62 96 ILE A N 1
ATOM 800 C CA . ILE A 1 96 ? -13.943 -4.511 7.813 1.00 95.62 96 ILE A CA 1
ATOM 801 C C . ILE A 1 96 ? -14.184 -4.718 6.316 1.00 95.62 96 ILE A C 1
ATOM 803 O O . ILE A 1 96 ? -15.327 -4.759 5.870 1.00 95.62 96 ILE A O 1
ATOM 807 N N . PHE A 1 97 ? -13.114 -4.919 5.545 1.00 95.75 97 PHE A N 1
ATOM 808 C CA . PHE A 1 97 ? -13.202 -5.043 4.092 1.00 95.75 97 PHE A CA 1
ATOM 809 C C . PHE A 1 97 ? -14.110 -6.192 3.629 1.00 95.75 97 PHE A C 1
ATOM 811 O O . PHE A 1 97 ? -14.920 -6.006 2.719 1.00 95.75 97 PHE A O 1
ATOM 818 N N . TYR A 1 98 ? -13.993 -7.368 4.254 1.00 94.38 98 TYR A N 1
ATOM 819 C CA . TYR A 1 98 ? -14.825 -8.522 3.910 1.00 94.38 98 TYR A CA 1
ATOM 820 C C . TYR A 1 98 ? -16.264 -8.388 4.416 1.00 94.38 98 TYR A C 1
ATOM 822 O O . TYR A 1 98 ? -17.185 -8.846 3.741 1.00 94.38 98 TYR A O 1
ATOM 830 N N . ALA A 1 99 ? -16.479 -7.736 5.563 1.00 93.44 99 ALA A N 1
ATOM 831 C CA . ALA A 1 99 ? -17.827 -7.442 6.040 1.00 93.44 99 ALA A CA 1
ATOM 832 C C . ALA A 1 99 ? -18.575 -6.515 5.069 1.00 93.44 99 ALA A C 1
ATOM 834 O O . ALA A 1 99 ? -19.739 -6.768 4.758 1.00 93.44 99 ALA A O 1
ATOM 835 N N . ASP A 1 100 ? -17.906 -5.487 4.546 1.00 91.56 100 ASP A N 1
ATOM 836 C CA . ASP A 1 100 ? -18.500 -4.565 3.572 1.00 91.56 100 ASP A CA 1
ATOM 837 C C . ASP A 1 100 ? -18.772 -5.241 2.224 1.00 91.56 100 ASP A C 1
ATOM 839 O O . ASP A 1 100 ? -19.812 -5.000 1.612 1.00 91.56 100 ASP A O 1
ATOM 843 N N . HIS A 1 101 ? -17.893 -6.150 1.790 1.00 88.62 101 HIS A N 1
ATOM 844 C CA . HIS A 1 101 ? -18.141 -6.984 0.610 1.00 88.62 101 HIS A CA 1
ATOM 845 C C . HIS A 1 101 ? -19.409 -7.823 0.754 1.00 88.62 101 HIS A C 1
ATOM 847 O O . HIS A 1 101 ? -20.279 -7.770 -0.113 1.00 88.62 101 HIS A O 1
ATOM 853 N N . ALA A 1 102 ? -19.551 -8.537 1.873 1.00 88.00 102 ALA A N 1
ATOM 854 C CA . ALA A 1 102 ? -20.720 -9.375 2.122 1.00 88.00 102 ALA A CA 1
ATOM 855 C C . ALA A 1 102 ? -22.022 -8.554 2.170 1.00 88.00 102 ALA A C 1
ATOM 857 O O . ALA A 1 102 ? -23.044 -8.966 1.616 1.00 88.00 102 ALA A O 1
ATOM 858 N N . LYS A 1 103 ? -21.996 -7.362 2.788 1.00 86.00 103 LYS A N 1
ATOM 859 C CA . LYS A 1 103 ? -23.147 -6.442 2.798 1.00 86.00 103 LYS A CA 1
ATOM 860 C C . LYS A 1 103 ? -23.541 -6.016 1.381 1.00 86.00 103 LYS A C 1
ATOM 862 O O . LYS A 1 103 ? -24.726 -6.041 1.056 1.00 86.00 103 LYS A O 1
ATOM 867 N N . ASN A 1 104 ? -22.567 -5.666 0.543 1.00 79.50 104 ASN A N 1
ATOM 868 C CA . ASN A 1 104 ? -22.816 -5.229 -0.831 1.00 79.50 104 ASN A CA 1
ATOM 869 C C . ASN A 1 104 ? -23.377 -6.354 -1.710 1.00 79.50 104 ASN A C 1
ATOM 871 O O . ASN A 1 104 ? -24.279 -6.098 -2.499 1.00 79.50 104 ASN A O 1
ATOM 875 N N . GLU A 1 105 ? -22.914 -7.594 -1.539 1.00 77.56 105 GLU A N 1
ATOM 876 C CA . GLU A 1 105 ? -23.474 -8.756 -2.243 1.00 77.56 105 GLU A CA 1
ATOM 877 C C . GLU A 1 105 ? -24.931 -9.027 -1.831 1.00 77.56 105 GLU A C 1
ATOM 879 O O . GLU A 1 105 ? -25.787 -9.274 -2.680 1.00 77.56 105 GLU A O 1
ATOM 884 N N . THR A 1 106 ? -25.244 -8.899 -0.537 1.00 70.62 106 THR A N 1
ATOM 885 C CA . THR A 1 106 ? -26.600 -9.137 -0.005 1.00 70.62 106 THR A CA 1
ATOM 886 C C . THR A 1 106 ? -27.623 -8.097 -0.490 1.00 70.62 106 THR A C 1
ATOM 888 O O . THR A 1 106 ? -28.802 -8.409 -0.606 1.00 70.62 106 THR A O 1
ATOM 891 N N . LEU A 1 107 ? -27.190 -6.868 -0.791 1.00 64.75 107 LEU A N 1
ATOM 892 C CA . LEU A 1 107 ? -28.048 -5.782 -1.291 1.00 64.75 107 LEU A CA 1
ATOM 893 C C . LEU A 1 107 ? -28.317 -5.855 -2.804 1.00 64.75 107 LEU A C 1
ATOM 895 O O . LEU A 1 107 ? -29.145 -5.102 -3.312 1.00 64.75 107 LEU A O 1
ATOM 899 N N . THR A 1 108 ? -27.616 -6.733 -3.526 1.00 59.75 108 THR A N 1
ATOM 900 C CA . THR A 1 108 ? -27.783 -6.926 -4.978 1.00 59.75 108 THR A CA 1
ATOM 901 C C . THR A 1 108 ? -28.733 -8.069 -5.356 1.00 59.75 108 THR A C 1
ATOM 903 O O . THR A 1 108 ? -28.822 -8.412 -6.535 1.00 59.75 108 THR A O 1
ATOM 906 N N . VAL A 1 109 ? -29.449 -8.636 -4.377 1.00 47.12 109 VAL A N 1
ATOM 907 C CA . VAL A 1 109 ? -30.434 -9.724 -4.540 1.00 47.12 109 VAL A CA 1
ATOM 908 C C . VAL A 1 109 ? -31.854 -9.223 -4.294 1.00 47.12 109 VAL A C 1
ATOM 910 O O . VAL A 1 109 ? -32.029 -8.347 -3.420 1.00 47.12 109 VAL A O 1
#

Radius of gyration: 16.38 Å; chains: 1; bounding box: 46×32×42 Å